Protein AF-A0A834Z2R7-F1 (afdb_monomer)

Organism: Tetracentron sinense (NCBI:txid13715)

Structure (mmCIF, N/CA/C/O backbone):
data_AF-A0A834Z2R7-F1
#
_entry.id   AF-A0A834Z2R7-F1
#
loop_
_atom_site.group_PDB
_atom_site.id
_atom_site.type_symbol
_atom_site.label_atom_id
_atom_site.label_alt_id
_atom_site.label_comp_id
_atom_site.label_asym_id
_atom_site.label_entity_id
_atom_site.label_seq_id
_atom_site.pdbx_PDB_ins_code
_atom_site.Cartn_x
_atom_site.Cartn_y
_atom_site.Cartn_z
_atom_site.occupancy
_atom_site.B_iso_or_equiv
_atom_site.auth_seq_id
_atom_site.auth_comp_id
_atom_site.auth_asym_id
_atom_site.auth_atom_id
_atom_site.pdbx_PDB_model_num
ATOM 1 N N . MET A 1 1 ? -8.723 -41.384 -6.785 1.00 37.53 1 MET A N 1
ATOM 2 C CA . MET A 1 1 ? -7.278 -41.153 -7.005 1.00 37.53 1 MET A CA 1
ATOM 3 C C . MET A 1 1 ? -7.015 -39.651 -7.069 1.00 37.53 1 MET A C 1
ATOM 5 O O . MET A 1 1 ? -7.685 -38.979 -7.831 1.00 37.53 1 MET A O 1
ATOM 9 N N . ARG A 1 2 ? -6.082 -39.189 -6.219 1.00 37.06 2 ARG A N 1
ATOM 10 C CA . ARG A 1 2 ? -5.265 -37.951 -6.217 1.00 37.06 2 ARG A CA 1
ATOM 11 C C . ARG A 1 2 ? -5.929 -36.576 -6.457 1.00 37.06 2 ARG A C 1
ATOM 13 O O . ARG A 1 2 ? -6.199 -36.187 -7.583 1.00 37.06 2 ARG A O 1
ATOM 20 N N . LYS A 1 3 ? -6.026 -35.796 -5.367 1.00 44.88 3 LYS A N 1
ATOM 21 C CA . LYS A 1 3 ? -6.045 -34.319 -5.381 1.00 44.88 3 LYS A CA 1
ATOM 22 C C . LYS A 1 3 ? -4.739 -33.793 -6.015 1.00 44.88 3 LYS A C 1
ATOM 24 O O . LYS A 1 3 ? -3.694 -34.385 -5.729 1.00 44.88 3 LYS A O 1
ATOM 29 N N . PRO A 1 4 ? -4.744 -32.709 -6.813 1.00 40.56 4 PRO A N 1
ATOM 30 C CA . PRO A 1 4 ? -3.504 -32.098 -7.276 1.00 40.56 4 PRO A CA 1
ATOM 31 C C . PRO A 1 4 ? -2.809 -31.395 -6.104 1.00 40.56 4 PRO A C 1
ATOM 33 O O . PRO A 1 4 ? -3.424 -30.622 -5.372 1.00 40.56 4 PRO A O 1
ATOM 36 N N . LEU A 1 5 ? -1.523 -31.686 -5.929 1.00 43.94 5 LEU A N 1
ATOM 37 C CA . LEU A 1 5 ? -0.616 -31.000 -5.015 1.00 43.94 5 LEU A CA 1
ATOM 38 C C . LEU A 1 5 ? -0.264 -29.626 -5.610 1.00 43.94 5 LEU A C 1
ATOM 40 O O . LEU A 1 5 ? 0.624 -29.527 -6.450 1.00 43.94 5 LEU A O 1
ATOM 44 N N . LEU A 1 6 ? -0.962 -28.572 -5.191 1.00 49.00 6 LEU A N 1
ATOM 45 C CA . LEU A 1 6 ? -0.582 -27.178 -5.440 1.00 49.00 6 LEU A CA 1
ATOM 46 C C . LEU A 1 6 ? -0.167 -26.556 -4.103 1.00 49.00 6 LEU A C 1
ATOM 48 O O . LEU A 1 6 ? -0.989 -25.941 -3.433 1.00 49.00 6 LEU A O 1
ATOM 52 N N . SER A 1 7 ? 1.075 -26.764 -3.654 1.00 48.34 7 SER A N 1
ATOM 53 C CA . SER A 1 7 ? 1.523 -26.143 -2.392 1.00 48.34 7 SER A CA 1
ATOM 54 C C . SER A 1 7 ? 3.007 -25.771 -2.295 1.00 48.34 7 SER A C 1
ATOM 56 O O . SER A 1 7 ? 3.452 -25.438 -1.203 1.00 48.34 7 SER A O 1
ATOM 58 N N . SER A 1 8 ? 3.789 -25.786 -3.381 1.00 46.22 8 SER A N 1
ATOM 59 C CA . SER A 1 8 ? 5.223 -25.425 -3.312 1.00 46.22 8 SER A CA 1
ATOM 60 C C . SER A 1 8 ? 5.646 -24.240 -4.184 1.00 46.22 8 SER A C 1
ATOM 62 O O . SER A 1 8 ? 6.600 -23.556 -3.829 1.00 46.22 8 SER A O 1
ATOM 64 N N . ASN A 1 9 ? 4.944 -23.940 -5.283 1.00 48.69 9 ASN A N 1
ATOM 65 C CA . ASN A 1 9 ? 5.379 -22.884 -6.212 1.00 48.69 9 ASN A CA 1
ATOM 66 C C . ASN A 1 9 ? 4.882 -21.475 -5.839 1.00 48.69 9 ASN A C 1
ATOM 68 O O . ASN A 1 9 ? 5.592 -20.505 -6.088 1.00 48.69 9 ASN A O 1
ATOM 72 N N . ASN A 1 10 ? 3.717 -21.343 -5.193 1.00 52.06 10 ASN A N 1
ATOM 73 C CA . ASN A 1 10 ? 3.142 -20.023 -4.881 1.00 52.06 10 ASN A CA 1
ATOM 74 C C . ASN A 1 10 ? 3.915 -19.284 -3.774 1.00 52.06 10 ASN A C 1
ATOM 76 O O . ASN A 1 10 ? 4.120 -18.079 -3.864 1.00 52.06 10 ASN A O 1
ATOM 80 N N . V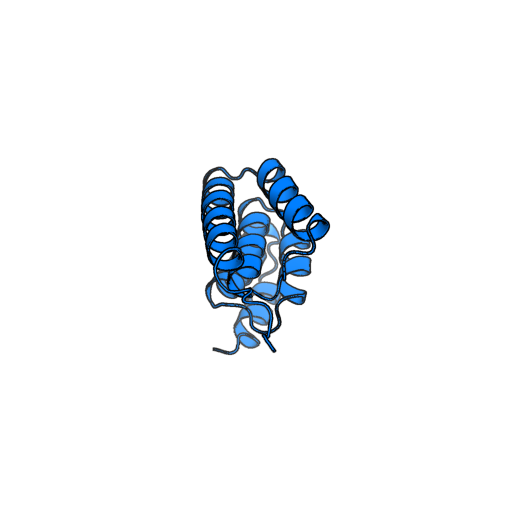AL A 1 11 ? 4.422 -20.004 -2.766 1.00 54.41 11 VAL A N 1
ATOM 81 C CA . VAL A 1 11 ? 5.171 -19.400 -1.644 1.00 54.41 11 VAL A CA 1
ATOM 82 C C . VAL A 1 11 ? 6.492 -18.776 -2.114 1.00 54.41 11 VAL A C 1
ATOM 84 O O . VAL A 1 11 ? 6.900 -17.724 -1.622 1.00 54.41 11 VAL A O 1
ATOM 87 N N . SER A 1 12 ? 7.157 -19.400 -3.091 1.00 64.44 12 SER A N 1
ATOM 88 C CA . SER A 1 12 ? 8.420 -18.898 -3.645 1.00 64.44 12 SER A CA 1
ATOM 89 C C . SER A 1 12 ? 8.232 -17.579 -4.398 1.00 64.44 12 SER A C 1
ATOM 91 O O . SER A 1 12 ? 9.070 -16.679 -4.285 1.00 64.44 12 SER A O 1
ATOM 93 N N . LEU A 1 13 ? 7.121 -17.442 -5.125 1.00 64.75 13 LEU A N 1
ATOM 94 C CA . LEU A 1 13 ? 6.869 -16.267 -5.947 1.00 64.75 13 LEU A CA 1
ATOM 95 C C . LEU A 1 13 ? 6.365 -15.068 -5.135 1.00 64.75 13 LEU A C 1
ATOM 97 O O . LEU A 1 13 ? 6.817 -13.951 -5.380 1.00 64.75 13 LEU A O 1
ATOM 101 N N . ASP A 1 14 ? 5.541 -15.302 -4.110 1.00 69.44 14 ASP A N 1
ATOM 102 C CA . ASP A 1 14 ? 5.140 -14.280 -3.132 1.00 69.44 14 ASP A CA 1
ATOM 103 C C . ASP A 1 14 ? 6.351 -13.673 -2.414 1.00 69.44 14 ASP A C 1
ATOM 105 O O . ASP A 1 14 ? 6.439 -12.455 -2.215 1.00 69.44 14 ASP A O 1
ATOM 109 N N . HIS A 1 15 ? 7.318 -14.519 -2.045 1.00 76.12 15 HIS A N 1
ATOM 110 C CA . HIS A 1 15 ? 8.550 -14.080 -1.400 1.00 76.12 15 HIS A CA 1
ATOM 111 C C . HIS A 1 15 ? 9.408 -13.228 -2.344 1.00 76.12 15 HIS A C 1
ATOM 113 O O . HIS A 1 15 ? 9.853 -12.141 -1.970 1.00 76.12 15 HIS A O 1
ATOM 119 N N . MET A 1 16 ? 9.588 -13.672 -3.591 1.00 79.81 16 MET A N 1
ATOM 120 C CA . MET A 1 16 ? 10.333 -12.919 -4.603 1.00 79.81 16 MET A CA 1
ATOM 121 C C . MET A 1 16 ? 9.656 -11.581 -4.931 1.00 79.81 16 MET A C 1
ATOM 123 O O . MET A 1 16 ? 10.320 -10.543 -4.938 1.00 79.81 16 MET A O 1
ATOM 127 N N . GLY A 1 17 ? 8.334 -11.583 -5.121 1.00 81.81 17 GLY A N 1
ATOM 128 C CA . GLY A 1 17 ? 7.536 -10.374 -5.316 1.00 81.81 17 GLY A CA 1
ATOM 129 C C . GLY A 1 17 ? 7.699 -9.402 -4.150 1.00 81.81 17 GLY A C 1
ATOM 130 O O . GLY A 1 17 ? 7.986 -8.226 -4.361 1.00 81.81 17 GLY A O 1
ATOM 131 N N . SER A 1 18 ? 7.642 -9.895 -2.912 1.00 85.38 18 SER A N 1
ATOM 132 C CA . SER A 1 18 ? 7.844 -9.078 -1.709 1.00 85.38 18 SER A CA 1
ATOM 133 C C . SER A 1 18 ? 9.224 -8.409 -1.655 1.00 85.38 18 SER A C 1
ATOM 135 O O . SER A 1 18 ? 9.315 -7.229 -1.308 1.00 85.38 18 SER A O 1
ATOM 137 N N . LEU A 1 19 ? 10.296 -9.123 -2.019 1.00 89.62 19 LEU A N 1
ATOM 138 C CA . LEU A 1 19 ? 11.663 -8.579 -2.054 1.00 89.62 19 LEU A CA 1
ATOM 139 C C . LEU A 1 19 ? 11.838 -7.517 -3.148 1.00 89.62 19 LEU A C 1
ATOM 141 O O . LEU A 1 19 ? 12.446 -6.464 -2.914 1.00 89.62 19 LEU A O 1
ATOM 145 N N . LEU A 1 20 ? 11.280 -7.769 -4.335 1.00 91.19 20 LEU A N 1
ATOM 146 C CA . LEU A 1 20 ? 11.308 -6.817 -5.444 1.00 91.19 20 LEU A CA 1
ATOM 147 C C . LEU A 1 20 ? 10.524 -5.549 -5.098 1.00 91.19 20 LEU A C 1
ATOM 149 O O . LEU A 1 20 ? 11.026 -4.443 -5.301 1.00 91.19 20 LEU A O 1
ATOM 153 N N . LEU A 1 21 ? 9.341 -5.691 -4.494 1.00 93.56 21 LEU A N 1
ATOM 154 C CA . LEU A 1 21 ? 8.545 -4.558 -4.021 1.00 93.56 21 LEU A CA 1
ATOM 155 C C . LEU A 1 21 ? 9.283 -3.763 -2.949 1.00 93.56 21 LEU A C 1
ATOM 157 O O . LEU A 1 21 ? 9.312 -2.536 -3.020 1.00 93.56 21 LEU A O 1
ATOM 161 N N . GLN A 1 22 ? 9.952 -4.427 -2.004 1.00 93.38 22 GLN A N 1
ATOM 162 C CA . GLN A 1 22 ? 10.739 -3.732 -0.986 1.00 93.38 22 GLN A CA 1
ATOM 163 C C . GLN A 1 22 ? 11.907 -2.941 -1.594 1.00 93.38 22 GLN A C 1
ATOM 165 O O . GLN A 1 22 ? 12.189 -1.823 -1.156 1.00 93.38 22 GLN A O 1
ATOM 170 N N . SER A 1 23 ? 12.561 -3.483 -2.621 1.00 95.00 23 SER A N 1
ATOM 171 C CA . SER A 1 23 ? 13.595 -2.766 -3.376 1.00 95.00 23 SER A CA 1
ATOM 172 C C . SER A 1 23 ? 13.015 -1.552 -4.107 1.00 95.00 23 SER A C 1
ATOM 174 O O . SER A 1 23 ? 13.563 -0.455 -4.001 1.00 95.00 23 SER A O 1
ATOM 176 N N . CYS A 1 24 ? 11.859 -1.710 -4.761 1.00 96.12 24 CYS A N 1
ATOM 177 C CA . CYS A 1 24 ? 11.164 -0.614 -5.439 1.00 96.12 24 CYS A CA 1
ATOM 178 C C . CYS A 1 24 ? 10.745 0.496 -4.463 1.00 96.12 24 CYS A C 1
ATOM 180 O O . CYS A 1 24 ? 10.922 1.673 -4.762 1.00 96.12 24 CYS A O 1
ATOM 182 N N . MET A 1 25 ? 10.259 0.138 -3.271 1.00 95.06 25 MET A N 1
ATOM 183 C CA . MET A 1 25 ? 9.911 1.089 -2.210 1.00 95.06 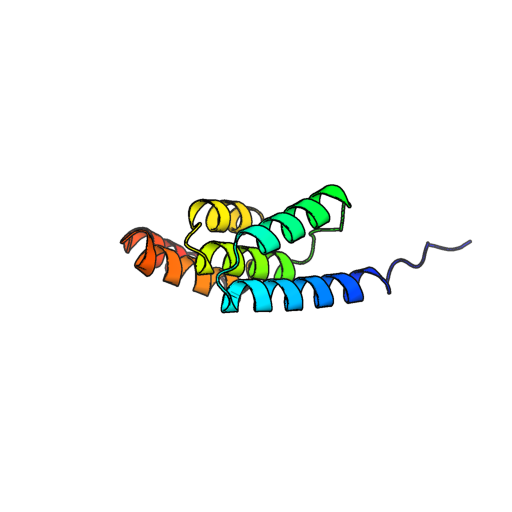25 MET A CA 1
ATOM 184 C C . MET A 1 25 ? 11.112 1.921 -1.758 1.00 95.06 25 MET A C 1
ATOM 186 O O . MET A 1 25 ? 11.008 3.144 -1.656 1.00 95.06 25 MET A O 1
ATOM 190 N N . LYS A 1 26 ? 12.252 1.265 -1.496 1.00 94.94 26 LYS A N 1
ATOM 191 C CA . LYS A 1 26 ? 13.495 1.934 -1.077 1.00 94.94 26 LYS A CA 1
ATOM 192 C C . LYS A 1 26 ? 14.021 2.870 -2.163 1.00 94.94 26 LYS A C 1
ATOM 194 O O . LYS A 1 26 ? 14.427 3.983 -1.857 1.00 94.94 26 LYS A O 1
ATOM 199 N N . ALA A 1 27 ? 13.967 2.431 -3.419 1.00 96.12 27 ALA A N 1
ATOM 200 C CA . ALA A 1 27 ? 14.423 3.202 -4.571 1.00 96.12 27 ALA A CA 1
ATOM 201 C C . ALA A 1 27 ? 13.399 4.233 -5.082 1.00 96.12 27 ALA A C 1
ATOM 203 O O . ALA A 1 27 ? 13.693 4.938 -6.042 1.00 96.12 27 ALA A O 1
ATOM 204 N N . LYS A 1 28 ? 12.191 4.300 -4.495 1.00 94.88 28 LYS A N 1
ATOM 205 C CA . LYS A 1 28 ? 11.059 5.103 -5.002 1.00 94.88 28 LYS A CA 1
ATOM 206 C C . LYS A 1 28 ? 10.748 4.826 -6.485 1.00 94.88 28 LYS A C 1
ATOM 208 O O . LYS A 1 28 ? 10.333 5.705 -7.237 1.00 94.88 28 LYS A O 1
ATOM 213 N N . ALA A 1 29 ? 10.948 3.580 -6.913 1.00 96.50 29 ALA A N 1
ATOM 214 C CA . ALA A 1 29 ? 10.840 3.154 -8.301 1.00 96.50 29 ALA A CA 1
ATOM 215 C C . ALA A 1 29 ? 9.415 2.669 -8.619 1.00 96.50 29 ALA A C 1
ATOM 217 O O . ALA A 1 29 ? 9.118 1.473 -8.593 1.00 96.50 29 ALA A O 1
ATOM 218 N N . LEU A 1 30 ? 8.525 3.612 -8.940 1.00 96.56 30 LEU A N 1
ATOM 219 C CA . LEU A 1 30 ? 7.112 3.317 -9.203 1.00 96.56 30 LEU A CA 1
ATOM 220 C C . LEU A 1 30 ? 6.896 2.444 -10.447 1.00 96.56 30 LEU A C 1
ATOM 222 O O . LEU A 1 30 ? 6.071 1.534 -10.419 1.00 96.56 30 LEU A O 1
ATOM 226 N N . GLN A 1 31 ? 7.622 2.710 -11.538 1.00 97.38 31 GLN A N 1
ATOM 227 C CA . GLN A 1 31 ? 7.392 2.020 -12.815 1.00 97.38 31 GLN A CA 1
ATOM 228 C C . GLN A 1 31 ? 7.711 0.517 -12.750 1.00 97.38 31 GLN A C 1
ATOM 230 O O . GLN A 1 31 ? 6.832 -0.275 -13.092 1.00 97.38 31 GLN A O 1
ATOM 235 N N . PRO A 1 32 ? 8.878 0.078 -12.230 1.00 96.19 32 PRO A N 1
ATOM 236 C CA . PRO A 1 32 ? 9.128 -1.347 -12.008 1.00 96.19 32 PRO A CA 1
ATOM 237 C C . PRO A 1 32 ? 8.077 -2.002 -11.105 1.00 96.19 32 PRO A C 1
ATOM 239 O O . PRO A 1 32 ? 7.603 -3.098 -11.392 1.00 96.19 32 PRO A O 1
ATOM 242 N N . GLY A 1 33 ? 7.644 -1.301 -10.055 1.00 95.06 33 GLY A N 1
ATOM 243 C CA . GLY A 1 33 ? 6.589 -1.778 -9.168 1.00 95.06 33 GLY A CA 1
ATOM 244 C C . GLY A 1 33 ? 5.236 -1.983 -9.865 1.00 95.06 33 GLY A C 1
ATOM 245 O O . GLY A 1 33 ? 4.576 -2.999 -9.640 1.00 95.06 33 GLY A O 1
ATOM 246 N N . LYS A 1 34 ? 4.843 -1.070 -10.767 1.00 95.50 34 LYS A N 1
ATOM 247 C CA . LYS A 1 34 ? 3.636 -1.206 -11.606 1.00 95.50 34 LYS A CA 1
ATOM 248 C C . LYS A 1 34 ? 3.733 -2.402 -12.555 1.00 95.50 34 LYS A C 1
ATOM 250 O O . LYS A 1 34 ? 2.743 -3.111 -12.719 1.00 95.50 34 LYS A O 1
ATOM 255 N N . LEU A 1 35 ? 4.910 -2.664 -13.1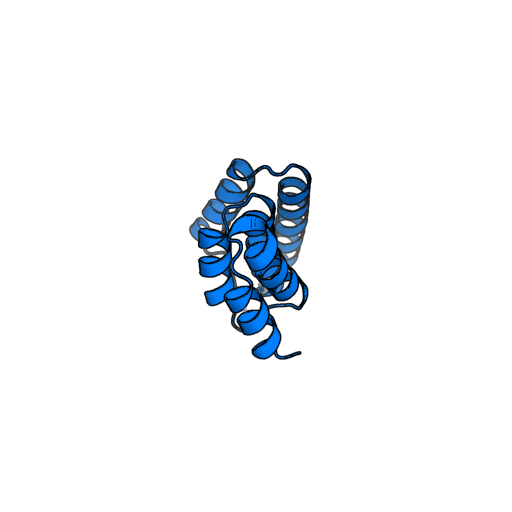29 1.00 94.44 35 LEU A N 1
ATOM 256 C CA . LEU A 1 35 ? 5.136 -3.840 -13.978 1.00 94.44 35 LEU A CA 1
ATOM 257 C C . LEU A 1 35 ? 4.968 -5.147 -13.194 1.00 94.44 35 LEU A C 1
ATOM 259 O O . LEU A 1 35 ? 4.292 -6.056 -13.670 1.00 94.44 35 LEU A O 1
ATOM 263 N N . ILE A 1 36 ? 5.514 -5.217 -11.975 1.00 91.38 36 ILE A N 1
ATOM 264 C CA . ILE A 1 36 ? 5.342 -6.372 -11.080 1.00 91.38 36 ILE A CA 1
ATOM 265 C C . ILE A 1 36 ? 3.855 -6.583 -10.764 1.00 91.38 36 ILE A C 1
ATOM 267 O O . ILE A 1 36 ? 3.351 -7.696 -10.907 1.00 91.38 36 ILE A O 1
ATOM 271 N N . HIS A 1 37 ? 3.134 -5.516 -10.402 1.00 91.38 37 HIS A N 1
ATOM 272 C CA . HIS A 1 37 ? 1.700 -5.592 -10.110 1.00 91.38 37 HIS A CA 1
ATOM 273 C C . HIS A 1 37 ? 0.892 -6.078 -11.322 1.00 91.38 37 HIS A C 1
ATOM 275 O O . HIS A 1 37 ? 0.081 -6.993 -11.198 1.00 91.38 37 HIS A O 1
ATOM 281 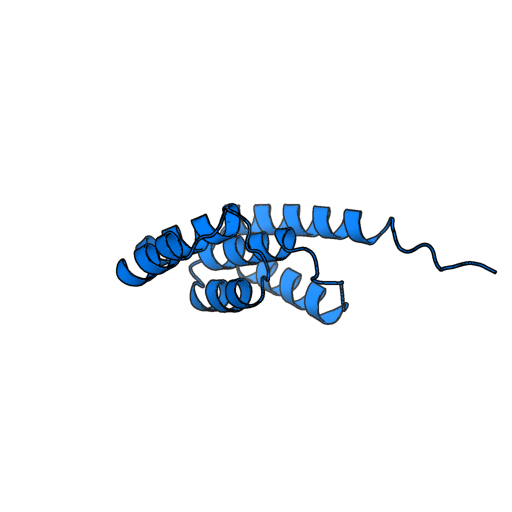N N . GLY A 1 38 ? 1.145 -5.511 -12.506 1.00 91.12 38 GLY A N 1
ATOM 282 C CA . GLY A 1 38 ? 0.469 -5.904 -13.742 1.00 91.12 38 GLY A CA 1
ATOM 283 C C . GLY A 1 38 ? 0.741 -7.357 -14.130 1.00 91.12 38 GLY A C 1
ATOM 284 O O . GLY A 1 38 ? -0.185 -8.071 -14.507 1.00 91.12 38 GLY A O 1
ATOM 285 N N . HIS A 1 39 ? 1.984 -7.823 -13.980 1.00 87.94 39 HIS A N 1
ATOM 286 C CA . HIS A 1 39 ? 2.345 -9.216 -14.242 1.00 87.94 39 HIS A CA 1
ATOM 287 C C . HIS A 1 39 ? 1.615 -10.188 -13.304 1.00 87.94 39 HIS A C 1
ATOM 289 O O . HIS A 1 39 ? 1.100 -11.213 -13.751 1.00 87.94 39 HIS A O 1
ATOM 295 N N . LEU A 1 40 ? 1.516 -9.852 -12.016 1.00 83.56 40 LEU A N 1
ATOM 296 C CA . LEU A 1 40 ? 0.796 -10.660 -11.027 1.00 83.56 40 LEU A CA 1
ATOM 297 C C . LEU A 1 40 ? -0.704 -10.746 -11.328 1.00 83.56 40 LEU A C 1
ATOM 299 O O . LEU A 1 40 ? -1.277 -11.832 -11.279 1.00 83.56 40 LEU A O 1
ATOM 303 N N . LEU A 1 41 ? -1.320 -9.629 -11.727 1.00 84.25 41 LEU A N 1
ATOM 304 C CA . LEU A 1 41 ? -2.722 -9.611 -12.155 1.00 84.25 41 LEU A CA 1
ATOM 305 C C . LEU A 1 41 ? -2.943 -10.444 -13.429 1.00 84.25 41 LEU A C 1
ATOM 307 O O . LEU A 1 41 ? -3.910 -11.195 -13.512 1.00 84.25 41 LEU A O 1
ATOM 311 N N . ALA A 1 42 ? -2.045 -10.337 -14.412 1.00 86.56 42 ALA A N 1
ATOM 312 C CA . ALA A 1 42 ? -2.166 -11.034 -15.694 1.00 86.56 42 ALA A CA 1
ATOM 313 C C . ALA A 1 42 ? -1.953 -12.553 -15.591 1.00 86.56 42 ALA A C 1
ATOM 315 O O . ALA A 1 42 ? -2.523 -13.311 -16.370 1.00 86.56 42 ALA A O 1
ATOM 316 N N . THR A 1 43 ? -1.135 -13.005 -14.640 1.00 80.12 43 THR A N 1
ATOM 317 C CA . THR A 1 43 ? -0.835 -14.433 -14.443 1.00 80.12 43 THR A CA 1
ATOM 318 C C . THR A 1 43 ? -1.890 -15.163 -13.612 1.00 80.12 43 THR A C 1
ATOM 320 O O . THR A 1 43 ? -1.770 -16.371 -13.416 1.00 80.12 43 THR A O 1
ATOM 323 N N . GLY A 1 44 ? -2.930 -14.461 -13.141 1.00 68.75 44 GLY A N 1
ATOM 324 C CA . GLY A 1 44 ? -3.983 -15.049 -12.311 1.00 68.75 44 GLY A CA 1
ATOM 325 C C . GLY A 1 44 ? -3.442 -15.608 -10.999 1.00 68.75 44 GLY A C 1
ATOM 326 O O . GLY A 1 44 ? -4.036 -16.526 -10.433 1.00 68.75 44 GLY A O 1
ATOM 327 N N . MET A 1 45 ? -2.289 -15.099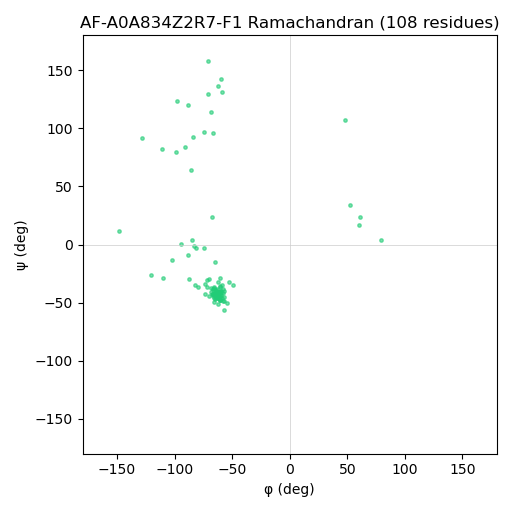 -10.548 1.00 66.12 45 MET A N 1
ATOM 328 C CA . MET A 1 45 ? -1.711 -15.514 -9.285 1.00 66.12 45 MET A CA 1
ATOM 329 C C . MET A 1 45 ? -2.711 -15.213 -8.201 1.00 66.12 45 MET A C 1
ATOM 331 O O . MET A 1 45 ? -3.287 -14.124 -8.175 1.00 66.12 45 MET A O 1
ATOM 335 N N . ASP A 1 46 ? -2.939 -16.210 -7.358 1.00 60.44 46 ASP A N 1
ATOM 336 C CA . ASP A 1 46 ? -3.960 -16.124 -6.346 1.00 60.44 46 ASP A CA 1
ATOM 337 C C . ASP A 1 46 ? -3.553 -15.049 -5.343 1.00 60.44 46 ASP A C 1
ATOM 339 O O . ASP A 1 46 ? -2.766 -15.249 -4.419 1.00 60.44 46 ASP A O 1
ATOM 343 N N . MET A 1 47 ? -4.102 -13.871 -5.589 1.00 60.78 47 MET A N 1
ATOM 344 C CA . MET A 1 47 ? -3.956 -12.616 -4.875 1.00 60.78 47 MET A CA 1
ATOM 345 C C . MET A 1 47 ? -4.599 -12.684 -3.470 1.00 60.78 47 MET A C 1
ATOM 347 O O . MET A 1 47 ? -4.937 -11.672 -2.866 1.00 60.78 47 MET A O 1
ATOM 351 N N . ASN A 1 48 ? -4.729 -13.893 -2.922 1.00 63.44 48 ASN A N 1
ATOM 352 C CA . ASN A 1 48 ? -5.207 -14.209 -1.581 1.00 63.44 48 ASN A CA 1
ATOM 353 C C . ASN A 1 48 ? -4.176 -13.883 -0.488 1.00 63.44 48 ASN A C 1
ATOM 355 O O . ASN A 1 48 ? -4.454 -14.030 0.701 1.00 63.44 48 ASN A O 1
ATOM 359 N N . SER A 1 49 ? -2.981 -13.432 -0.870 1.00 79.31 49 SER A N 1
ATOM 360 C CA . SER A 1 49 ? -1.936 -13.010 0.056 1.00 79.31 49 SER A CA 1
ATOM 361 C C . SER A 1 49 ? -2.148 -11.557 0.489 1.00 79.31 49 SER A C 1
ATOM 363 O O . SER A 1 49 ? -1.662 -10.611 -0.136 1.00 79.31 49 SER A O 1
ATOM 365 N N . GLU A 1 50 ? -2.856 -11.369 1.605 1.00 85.31 50 GLU A N 1
ATOM 366 C CA . GLU A 1 50 ? -3.054 -10.064 2.264 1.00 85.31 50 GLU A CA 1
ATOM 367 C C . GLU A 1 50 ? -1.711 -9.347 2.527 1.00 85.31 50 GLU A C 1
ATOM 369 O O . GLU A 1 50 ? -1.604 -8.119 2.427 1.00 85.31 50 GLU A O 1
ATOM 374 N N . SER A 1 51 ? -0.653 -10.125 2.784 1.00 86.56 51 SER A N 1
ATOM 375 C CA . SER A 1 51 ? 0.724 -9.646 2.943 1.00 86.56 51 SER A CA 1
ATOM 376 C C . SER A 1 51 ? 1.281 -9.021 1.658 1.00 86.56 51 SER A C 1
ATOM 378 O O . SER A 1 51 ? 1.832 -7.917 1.698 1.00 86.56 51 SER A O 1
ATOM 380 N N . LEU A 1 52 ? 1.099 -9.670 0.503 1.00 87.88 52 LEU A N 1
ATOM 381 C CA . LEU A 1 52 ? 1.591 -9.156 -0.775 1.00 87.88 52 LEU A CA 1
ATOM 38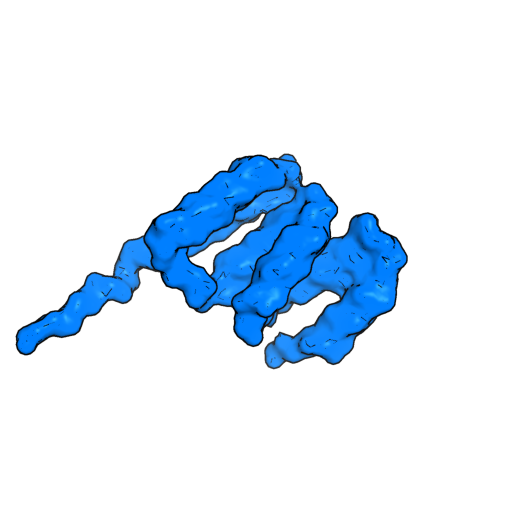2 C C . LEU A 1 52 ? 0.859 -7.868 -1.182 1.00 87.88 52 LEU A C 1
ATOM 384 O O . LEU A 1 52 ? 1.505 -6.891 -1.564 1.00 87.88 52 LEU A O 1
ATOM 388 N N . TYR A 1 53 ? -0.466 -7.804 -1.012 1.00 90.50 53 TYR A N 1
ATOM 389 C CA . TYR A 1 53 ? -1.213 -6.555 -1.229 1.00 90.50 53 TYR A CA 1
ATOM 390 C C . TYR A 1 53 ? -0.754 -5.440 -0.301 1.00 90.50 53 TYR A C 1
ATOM 392 O O . TYR A 1 53 ? -0.591 -4.301 -0.735 1.00 90.50 53 TYR A O 1
ATOM 400 N N . SER A 1 54 ? -0.480 -5.766 0.962 1.00 92.94 54 SER A N 1
ATOM 401 C CA . SER A 1 54 ? 0.057 -4.795 1.912 1.00 92.94 54 SER A CA 1
ATOM 402 C C . SER A 1 54 ? 1.397 -4.213 1.436 1.00 92.94 54 SER A C 1
ATOM 404 O O . SER A 1 54 ? 1.657 -3.023 1.624 1.00 92.94 54 SER A O 1
ATOM 406 N N . LYS A 1 55 ? 2.237 -5.007 0.753 1.00 93.56 55 LYS A N 1
ATOM 407 C CA . LYS A 1 55 ? 3.466 -4.514 0.103 1.00 93.56 55 LYS A CA 1
ATOM 408 C C . LYS A 1 55 ? 3.176 -3.614 -1.094 1.00 93.56 55 LYS A C 1
ATOM 410 O O . LYS A 1 55 ? 3.877 -2.618 -1.259 1.00 93.56 55 LYS A O 1
ATOM 415 N N . PHE A 1 56 ? 2.151 -3.906 -1.892 1.00 94.75 56 PHE A N 1
ATOM 416 C CA . PHE A 1 56 ? 1.726 -3.017 -2.976 1.00 94.75 56 PHE A CA 1
ATOM 417 C C . PHE A 1 56 ? 1.203 -1.674 -2.464 1.00 94.75 56 PHE A C 1
ATOM 419 O O . PHE A 1 56 ? 1.588 -0.642 -3.009 1.00 94.75 56 PHE A O 1
ATOM 426 N N . VAL A 1 57 ? 0.411 -1.661 -1.386 1.00 96.00 57 VAL A N 1
ATOM 427 C CA . VAL A 1 57 ? 0.012 -0.414 -0.707 1.00 96.00 57 VAL A CA 1
ATOM 428 C C . VAL A 1 57 ? 1.256 0.391 -0.339 1.00 96.00 57 VAL A C 1
ATOM 430 O O . VAL A 1 57 ? 1.369 1.557 -0.715 1.00 96.00 57 VAL A O 1
ATOM 433 N N . GLY A 1 58 ? 2.233 -0.256 0.305 1.00 96.06 58 GLY A N 1
ATOM 434 C CA . GLY A 1 58 ? 3.501 0.376 0.660 1.00 96.06 58 GLY A CA 1
ATOM 435 C C . GLY A 1 58 ? 4.296 0.895 -0.539 1.00 96.06 58 GLY A C 1
ATOM 436 O O . GLY A 1 58 ? 4.839 1.991 -0.467 1.00 96.06 58 GLY A O 1
ATOM 437 N N . LEU A 1 59 ? 4.344 0.162 -1.654 1.00 96.69 59 LEU A N 1
ATOM 438 C CA . LEU A 1 59 ? 4.966 0.611 -2.904 1.00 96.69 59 LEU A CA 1
ATOM 439 C C . LEU A 1 59 ? 4.351 1.918 -3.405 1.00 96.69 59 LEU A C 1
ATOM 441 O O . LEU A 1 59 ? 5.080 2.888 -3.633 1.00 96.69 59 LEU A O 1
ATOM 445 N N . TYR A 1 60 ? 3.033 1.931 -3.599 1.00 96.81 60 TYR A N 1
ATOM 446 C CA . TYR A 1 60 ? 2.334 3.085 -4.155 1.00 96.81 60 TYR A CA 1
ATOM 447 C C . TYR A 1 60 ? 2.427 4.290 -3.219 1.00 96.81 60 TYR A C 1
ATOM 449 O O . TYR A 1 60 ? 2.821 5.371 -3.658 1.00 96.81 60 TYR A O 1
ATOM 457 N N . ALA A 1 61 ? 2.178 4.080 -1.923 1.00 95.50 61 ALA A N 1
ATOM 458 C CA . ALA A 1 61 ? 2.279 5.112 -0.898 1.00 95.50 61 ALA A CA 1
ATOM 459 C C . ALA A 1 61 ? 3.705 5.674 -0.797 1.00 95.50 61 ALA A C 1
ATOM 461 O O . ALA A 1 61 ? 3.894 6.889 -0.795 1.00 95.50 61 ALA A O 1
ATOM 462 N N . ALA A 1 62 ? 4.730 4.813 -0.793 1.00 95.00 62 ALA A N 1
ATOM 463 C CA . ALA A 1 62 ? 6.120 5.250 -0.756 1.00 95.00 62 ALA A CA 1
ATOM 464 C C . ALA A 1 62 ? 6.480 6.119 -1.966 1.00 95.00 62 ALA A C 1
ATOM 466 O O . ALA A 1 62 ? 7.253 7.060 -1.807 1.00 95.00 62 ALA A O 1
ATOM 467 N N . CYS A 1 63 ? 5.942 5.826 -3.149 1.00 94.81 63 CYS A N 1
ATOM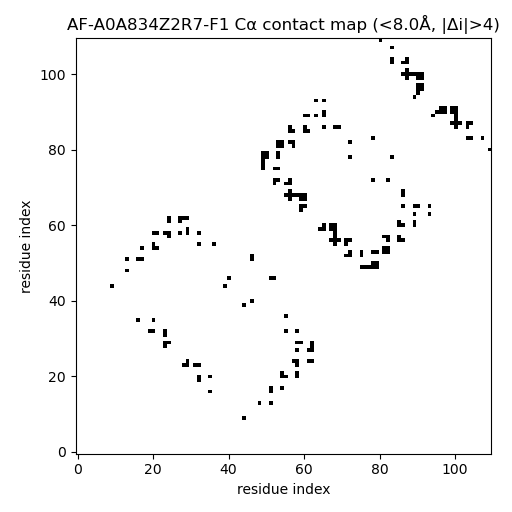 468 C CA . CYS A 1 63 ? 6.206 6.589 -4.369 1.00 94.81 63 CYS A CA 1
ATOM 469 C C . CYS A 1 63 ? 5.299 7.823 -4.543 1.00 94.81 63 CYS A C 1
ATOM 471 O O . CYS A 1 63 ? 5.380 8.474 -5.581 1.00 94.81 63 CYS A O 1
ATOM 473 N N . GLY A 1 64 ? 4.436 8.137 -3.570 1.00 92.62 64 GLY A N 1
ATOM 474 C CA . GLY A 1 64 ? 3.518 9.280 -3.622 1.00 92.62 64 GLY A CA 1
ATOM 475 C C . GLY A 1 64 ? 2.252 9.062 -4.464 1.00 92.62 64 GLY A C 1
ATOM 476 O O . GLY A 1 64 ? 1.438 9.972 -4.583 1.00 92.62 64 GLY A O 1
ATOM 477 N N . ASP A 1 65 ? 2.032 7.865 -5.017 1.00 94.44 65 ASP A N 1
ATOM 478 C CA . ASP A 1 65 ? 0.816 7.511 -5.767 1.00 94.44 65 ASP A CA 1
ATOM 479 C C . ASP A 1 65 ? -0.278 7.031 -4.791 1.00 94.44 65 ASP A C 1
ATOM 481 O O . ASP A 1 65 ? -0.676 5.864 -4.767 1.00 94.44 65 ASP A O 1
ATOM 485 N N . VAL A 1 66 ? -0.728 7.939 -3.918 1.00 93.19 66 VAL A N 1
ATOM 486 C CA . VAL A 1 66 ? -1.654 7.627 -2.808 1.00 93.19 66 VAL A CA 1
ATOM 487 C C . VAL A 1 66 ? -3.005 7.114 -3.310 1.00 93.19 66 VAL A C 1
ATOM 489 O O . VAL A 1 66 ? -3.609 6.244 -2.687 1.00 93.19 66 VAL A O 1
ATOM 492 N N . ASN A 1 67 ? -3.458 7.588 -4.471 1.00 93.19 67 ASN A N 1
ATOM 493 C CA . ASN A 1 67 ? -4.704 7.120 -5.078 1.00 93.19 67 ASN A CA 1
ATOM 494 C C . ASN A 1 67 ? -4.626 5.628 -5.423 1.00 93.19 67 ASN A C 1
ATOM 496 O O . ASN A 1 67 ? -5.524 4.865 -5.070 1.00 93.19 67 ASN A O 1
ATOM 500 N N . SER A 1 68 ? -3.527 5.189 -6.045 1.00 95.38 68 SER A N 1
ATOM 501 C CA . SER A 1 68 ? -3.311 3.766 -6.314 1.00 95.38 68 SER A CA 1
ATOM 502 C C . SER A 1 68 ? -3.142 2.967 -5.021 1.00 95.38 68 SER A C 1
ATOM 504 O O . SER A 1 68 ? -3.662 1.857 -4.924 1.00 95.38 68 SER A O 1
ATOM 506 N N . ALA A 1 69 ? -2.479 3.531 -4.004 1.00 95.38 69 ALA A N 1
ATOM 507 C CA . ALA A 1 69 ? -2.346 2.886 -2.696 1.00 95.38 69 ALA A CA 1
ATOM 508 C C . ALA A 1 69 ? -3.718 2.607 -2.061 1.00 95.38 69 ALA A C 1
ATOM 510 O O . ALA A 1 69 ? -3.970 1.482 -1.634 1.00 95.38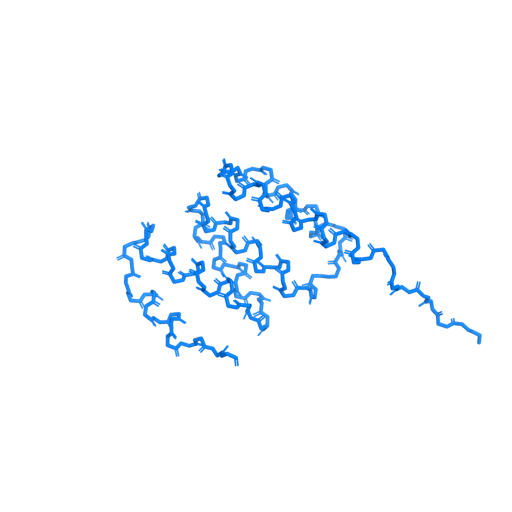 69 ALA A O 1
ATOM 511 N N . LYS A 1 70 ? -4.628 3.590 -2.087 1.00 94.25 70 LYS A N 1
ATOM 512 C CA . LYS A 1 70 ? -6.004 3.459 -1.589 1.00 94.25 70 LYS A CA 1
ATOM 513 C C . LYS A 1 70 ? -6.787 2.379 -2.337 1.00 94.25 70 LYS A C 1
ATOM 515 O O . LYS A 1 70 ? -7.372 1.509 -1.701 1.00 94.25 70 LYS A O 1
ATOM 520 N N . LEU A 1 71 ? -6.731 2.376 -3.670 1.00 94.00 71 LEU A N 1
ATOM 521 C CA . LEU A 1 71 ? -7.424 1.374 -4.493 1.00 94.00 71 LEU A CA 1
ATOM 522 C C . LEU A 1 71 ? -6.949 -0.057 -4.214 1.00 94.00 71 LEU A C 1
ATOM 524 O O . LEU A 1 71 ? -7.736 -1.000 -4.276 1.00 94.00 71 LEU A O 1
ATOM 528 N N . VAL A 1 72 ? -5.657 -0.238 -3.938 1.00 93.94 72 VAL A N 1
ATOM 529 C CA . VAL A 1 72 ? -5.110 -1.544 -3.550 1.00 93.94 72 VAL A CA 1
ATOM 530 C C . VAL A 1 72 ? -5.526 -1.898 -2.126 1.00 93.94 72 VAL A C 1
ATOM 532 O O . VAL A 1 72 ? -5.909 -3.039 -1.885 1.00 93.94 72 VAL A O 1
ATOM 535 N N . PHE A 1 73 ? -5.483 -0.936 -1.205 1.00 93.94 73 PHE A N 1
ATOM 536 C CA . PHE A 1 73 ? -5.858 -1.116 0.195 1.00 93.94 73 PHE A CA 1
ATOM 537 C C . PHE A 1 73 ? -7.315 -1.571 0.354 1.00 93.94 73 PHE A C 1
ATOM 539 O O . PHE A 1 73 ? -7.585 -2.521 1.082 1.00 93.94 73 PHE A O 1
ATOM 546 N N . GLU A 1 74 ? -8.242 -0.971 -0.396 1.00 91.81 74 GLU A N 1
ATOM 547 C CA . GLU A 1 74 ? -9.674 -1.314 -0.388 1.00 91.81 74 GLU A CA 1
ATOM 548 C C . GLU A 1 74 ? -9.972 -2.737 -0.894 1.00 91.81 74 GLU A C 1
ATOM 550 O O . GLU A 1 74 ? -11.057 -3.265 -0.663 1.00 91.81 74 GLU A O 1
ATOM 555 N N . ARG A 1 75 ? -9.013 -3.388 -1.567 1.00 88.81 75 ARG A N 1
ATOM 556 C CA . ARG A 1 75 ? -9.134 -4.785 -2.013 1.00 88.81 75 ARG A CA 1
ATOM 557 C C . ARG A 1 75 ? -8.664 -5.794 -0.965 1.00 88.81 75 ARG A C 1
ATOM 559 O O . ARG A 1 75 ? -8.848 -6.992 -1.171 1.00 88.81 75 ARG A O 1
ATOM 566 N N . ILE A 1 76 ? -8.047 -5.348 0.131 1.00 89.69 76 ILE A N 1
ATOM 567 C CA . ILE A 1 76 ? -7.508 -6.240 1.160 1.00 89.69 76 ILE A CA 1
ATOM 568 C C . ILE A 1 76 ? -8.595 -6.541 2.186 1.00 89.69 76 ILE A C 1
ATOM 570 O O . ILE A 1 76 ? -9.081 -5.639 2.860 1.00 89.69 76 ILE A O 1
ATOM 574 N N . ARG A 1 77 ? -8.949 -7.821 2.345 1.00 88.69 77 ARG A N 1
ATOM 575 C CA . ARG A 1 77 ? -9.969 -8.224 3.322 1.00 88.69 77 ARG A CA 1
ATOM 576 C C . ARG A 1 77 ? -9.517 -7.997 4.764 1.00 88.69 77 ARG A C 1
ATOM 578 O O . ARG A 1 77 ? -10.311 -7.534 5.574 1.00 88.69 77 ARG A O 1
ATOM 585 N N . LYS A 1 78 ? -8.265 -8.339 5.079 1.00 89.75 78 LYS A N 1
ATOM 586 C CA . LYS A 1 78 ? -7.626 -8.050 6.369 1.00 89.75 78 LYS A CA 1
ATOM 587 C C . LYS A 1 78 ? -6.282 -7.362 6.130 1.00 89.75 78 LYS A C 1
ATOM 589 O O . LYS A 1 78 ? -5.272 -8.032 5.902 1.00 89.75 78 LYS A O 1
ATOM 594 N N . PRO A 1 79 ? -6.252 -6.022 6.086 1.00 90.81 79 PRO A N 1
ATOM 595 C CA . PRO A 1 79 ? -5.009 -5.293 5.899 1.00 90.81 79 PRO A CA 1
ATOM 596 C C . PRO A 1 79 ? -4.053 -5.555 7.061 1.00 90.81 79 PRO A C 1
ATOM 598 O O . PRO A 1 79 ? -4.443 -5.527 8.224 1.00 90.81 79 PRO A O 1
ATOM 601 N N . THR A 1 80 ? -2.778 -5.787 6.753 1.00 92.88 80 THR A N 1
ATOM 602 C CA . THR A 1 80 ? -1.762 -5.912 7.805 1.00 92.88 80 THR A CA 1
ATOM 603 C C . THR A 1 80 ? -1.485 -4.551 8.447 1.00 92.88 80 THR A C 1
ATOM 605 O O . THR A 1 80 ? -1.642 -3.511 7.802 1.00 92.88 80 THR A O 1
ATOM 608 N N . VAL A 1 81 ? -0.951 -4.544 9.673 1.00 94.19 81 VAL A N 1
ATOM 609 C CA . VAL A 1 81 ? -0.448 -3.326 10.348 1.00 94.19 81 VAL A CA 1
ATOM 610 C C . VAL A 1 81 ? 0.485 -2.514 9.438 1.00 94.19 81 VAL A C 1
ATOM 612 O O . VAL A 1 81 ? 0.466 -1.285 9.433 1.00 94.19 81 VAL A O 1
ATOM 615 N N . PHE A 1 82 ? 1.272 -3.192 8.596 1.00 93.62 82 PHE A N 1
ATOM 616 C CA . PHE A 1 82 ? 2.125 -2.535 7.610 1.00 93.62 82 PHE A CA 1
ATOM 617 C C . PHE A 1 82 ? 1.326 -1.688 6.606 1.00 93.62 82 PHE A C 1
ATOM 619 O O . PHE A 1 82 ? 1.720 -0.557 6.330 1.00 93.62 82 PHE A O 1
ATOM 626 N N . ALA A 1 83 ? 0.221 -2.206 6.063 1.00 94.75 83 ALA A N 1
ATOM 627 C CA . ALA A 1 83 ? -0.622 -1.468 5.121 1.00 94.75 83 ALA A CA 1
ATOM 628 C C . ALA A 1 83 ? -1.296 -0.261 5.786 1.00 94.75 83 ALA A C 1
ATOM 630 O O . ALA A 1 83 ? -1.277 0.832 5.219 1.00 94.75 83 ALA A O 1
ATOM 631 N N . TRP A 1 84 ? -1.821 -0.441 7.003 1.00 95.75 84 TRP A N 1
ATOM 632 C CA . TRP A 1 84 ? -2.406 0.642 7.798 1.00 95.75 84 TRP A CA 1
ATOM 633 C C . TRP A 1 84 ? -1.413 1.780 8.033 1.00 95.75 84 TRP A C 1
ATOM 635 O O . TRP A 1 84 ? -1.711 2.935 7.724 1.00 95.75 84 TRP A O 1
ATOM 645 N N . ASN A 1 85 ? -0.191 1.453 8.464 1.00 94.94 85 ASN A N 1
ATOM 646 C CA . ASN A 1 85 ? 0.866 2.441 8.687 1.00 94.94 85 ASN A CA 1
ATOM 647 C C . ASN A 1 85 ? 1.187 3.247 7.421 1.00 94.94 85 ASN A C 1
ATOM 649 O O . ASN A 1 85 ? 1.416 4.457 7.495 1.00 94.94 85 ASN A O 1
ATOM 653 N N . TRP A 1 86 ? 1.177 2.609 6.248 1.00 95.62 86 TRP A N 1
ATOM 654 C CA . TRP A 1 86 ? 1.364 3.313 4.979 1.00 95.62 86 TRP A CA 1
ATOM 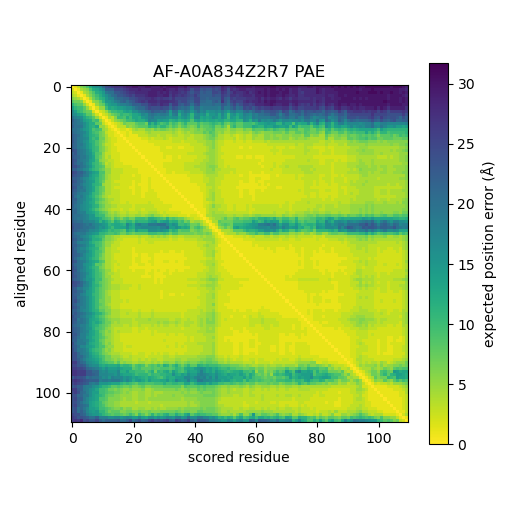655 C C . TRP A 1 86 ? 0.200 4.237 4.633 1.00 95.62 86 TRP A C 1
ATOM 657 O O . TRP A 1 86 ? 0.446 5.357 4.190 1.00 95.62 86 TRP A O 1
ATOM 667 N N . MET A 1 87 ? -1.048 3.825 4.854 1.00 95.06 87 MET A N 1
ATOM 668 C CA . MET A 1 87 ? -2.209 4.683 4.588 1.00 95.06 87 MET A CA 1
ATOM 669 C C . MET A 1 87 ? -2.250 5.896 5.522 1.00 95.06 87 MET A C 1
ATOM 671 O O . MET A 1 87 ? -2.412 7.018 5.049 1.00 95.06 87 MET A O 1
ATOM 675 N N . ILE A 1 88 ? -2.006 5.696 6.820 1.00 93.56 88 ILE A N 1
ATOM 676 C CA . ILE A 1 88 ? -1.970 6.778 7.816 1.00 93.56 88 ILE A CA 1
ATOM 677 C C . ILE A 1 88 ? -0.842 7.767 7.495 1.00 93.56 88 ILE A C 1
ATOM 679 O O . ILE A 1 88 ? -1.071 8.972 7.402 1.00 93.56 88 ILE A O 1
ATOM 683 N N . SER A 1 89 ? 0.382 7.269 7.280 1.00 92.12 89 SER A N 1
ATOM 684 C CA . SER A 1 89 ? 1.532 8.139 6.996 1.00 92.12 89 SER A CA 1
ATOM 685 C C . SER A 1 89 ? 1.406 8.866 5.656 1.00 92.12 89 SER A C 1
ATOM 687 O O . SER A 1 89 ? 1.759 10.042 5.568 1.00 92.12 89 SER A O 1
ATOM 689 N N . SER A 1 90 ? 0.880 8.207 4.618 1.00 90.06 90 SER A N 1
ATOM 690 C CA . SER A 1 90 ? 0.747 8.822 3.294 1.00 90.06 90 SER A CA 1
ATOM 691 C C . SER A 1 90 ? -0.373 9.860 3.211 1.00 90.06 90 SER A C 1
ATOM 693 O O . SER A 1 90 ? -0.185 10.874 2.535 1.00 90.06 90 SER A O 1
ATOM 695 N N . ALA A 1 91 ? -1.480 9.671 3.937 1.00 84.88 91 ALA A N 1
ATOM 696 C CA . ALA A 1 91 ? -2.548 10.667 4.049 1.00 84.88 91 ALA A CA 1
ATOM 697 C C . ALA A 1 91 ? -2.029 11.982 4.661 1.00 84.88 91 ALA A C 1
ATOM 699 O O . ALA A 1 91 ? -2.264 13.062 4.111 1.00 84.88 91 ALA A O 1
ATOM 700 N N . SER A 1 92 ? -1.227 11.888 5.727 1.00 79.69 92 SER A N 1
ATOM 701 C CA . SER A 1 92 ? -0.605 13.055 6.365 1.00 79.69 92 SER A CA 1
ATOM 702 C C . SER A 1 92 ? 0.487 13.697 5.502 1.00 79.69 92 SER A C 1
ATOM 704 O O . SER A 1 92 ? 0.542 14.919 5.391 1.00 79.69 92 SER A O 1
ATOM 706 N N . ALA A 1 93 ? 1.364 12.897 4.886 1.00 79.38 93 ALA A N 1
ATOM 707 C CA . ALA A 1 93 ? 2.571 13.404 4.227 1.00 79.38 93 ALA A CA 1
ATOM 708 C C . ALA A 1 93 ? 2.349 13.937 2.802 1.00 79.38 93 ALA A C 1
ATOM 710 O O . ALA A 1 93 ? 3.027 14.880 2.400 1.00 79.38 93 ALA A O 1
ATOM 711 N N . PHE A 1 94 ? 1.445 13.333 2.023 1.00 71.25 94 PHE A N 1
ATOM 712 C CA . PHE A 1 94 ? 1.307 13.646 0.592 1.00 71.25 94 PHE A CA 1
ATOM 713 C C . PHE A 1 94 ? 0.024 14.391 0.244 1.00 71.25 94 PHE A C 1
ATOM 715 O O . PHE A 1 94 ? 0.005 15.138 -0.729 1.00 71.25 94 PHE A O 1
ATOM 722 N N . GLN A 1 95 ? -1.047 14.186 1.012 1.00 69.19 95 GLN A N 1
ATOM 723 C CA . GLN A 1 95 ? -2.331 14.842 0.755 1.00 69.19 95 GLN A CA 1
ATOM 724 C C . GLN A 1 95 ? -2.588 16.024 1.695 1.00 69.19 95 GLN A C 1
ATOM 726 O O . GLN A 1 95 ? -3.511 16.792 1.446 1.00 69.19 95 GLN A O 1
ATOM 731 N N . GLY A 1 96 ? -1.803 16.171 2.774 1.00 71.25 96 GLY A N 1
ATOM 732 C CA . GLY A 1 96 ? -2.091 17.138 3.840 1.00 71.25 96 GLY A CA 1
ATOM 733 C C . GLY A 1 96 ? -3.442 16.883 4.516 1.00 71.25 96 GLY A C 1
ATOM 734 O O . GLY A 1 96 ? -3.989 17.770 5.166 1.00 71.25 96 GLY A O 1
ATOM 735 N N . ASN A 1 97 ? -3.998 15.681 4.334 1.00 75.94 97 ASN A N 1
ATOM 736 C CA . ASN A 1 97 ? -5.339 15.330 4.759 1.00 75.94 97 ASN A CA 1
ATOM 737 C C . ASN A 1 97 ? -5.266 14.573 6.088 1.00 75.94 97 ASN A C 1
ATOM 739 O O . ASN A 1 97 ? -5.326 13.342 6.143 1.00 75.94 97 ASN A O 1
ATOM 743 N N . CYS A 1 98 ? -5.099 15.333 7.171 1.00 82.06 98 CYS A N 1
ATOM 744 C CA . CYS A 1 98 ? -5.054 14.790 8.527 1.00 82.06 98 CYS A CA 1
ATOM 745 C C . CYS A 1 98 ? -6.351 14.058 8.909 1.00 82.06 98 CYS A C 1
ATOM 747 O O . CYS A 1 98 ? -6.303 13.122 9.704 1.00 82.06 98 CYS A O 1
ATOM 749 N N . GLU A 1 99 ? -7.496 14.443 8.338 1.00 86.69 99 GLU A N 1
ATOM 750 C CA . GLU A 1 99 ? -8.780 13.783 8.600 1.00 86.69 99 GLU A CA 1
ATOM 751 C C . GLU A 1 99 ? -8.781 12.343 8.086 1.00 86.69 99 GLU A C 1
ATOM 753 O O . GLU A 1 99 ? -9.198 11.435 8.803 1.00 86.69 99 GLU A O 1
ATOM 758 N N . ASP A 1 100 ? -8.242 12.104 6.886 1.00 85.81 100 ASP A N 1
ATOM 759 C CA . ASP A 1 100 ? -8.103 10.748 6.351 1.00 85.81 100 ASP A CA 1
ATOM 760 C C . ASP A 1 100 ? -7.139 9.899 7.188 1.00 85.81 100 ASP A C 1
ATOM 762 O O . ASP A 1 100 ? -7.414 8.723 7.432 1.00 85.81 100 ASP A O 1
ATOM 766 N N . ALA A 1 101 ? -6.042 10.485 7.675 1.00 89.19 101 ALA A N 1
ATOM 767 C CA . ALA A 1 101 ? -5.112 9.791 8.564 1.00 89.19 101 ALA A CA 1
ATOM 768 C C . ALA A 1 101 ? -5.787 9.369 9.881 1.00 89.19 101 ALA A C 1
ATOM 770 O O . ALA A 1 101 ? -5.660 8.214 10.293 1.00 89.19 101 ALA A O 1
ATOM 771 N N . ILE A 1 102 ? -6.552 10.274 10.506 1.00 90.31 102 ILE A N 1
ATOM 772 C CA . ILE A 1 102 ? -7.341 9.985 11.714 1.00 90.31 102 ILE A CA 1
ATOM 773 C C . ILE A 1 102 ? -8.387 8.912 11.416 1.00 90.31 102 ILE A C 1
ATOM 775 O O . ILE A 1 102 ? -8.526 7.962 12.183 1.00 90.31 102 ILE A O 1
ATOM 779 N N . ARG A 1 103 ? -9.092 9.016 10.286 1.00 90.62 103 ARG A N 1
ATOM 780 C CA . ARG A 1 103 ? -10.096 8.032 9.876 1.00 90.62 103 ARG A CA 1
ATOM 781 C C . ARG A 1 103 ? -9.486 6.640 9.755 1.00 90.62 103 ARG A C 1
ATOM 783 O O . ARG A 1 103 ? -10.045 5.714 10.330 1.00 90.62 103 ARG A O 1
ATOM 790 N N . TYR A 1 104 ? -8.351 6.487 9.065 1.00 91.56 104 TYR A N 1
ATOM 791 C CA . TYR A 1 104 ? -7.663 5.194 8.965 1.00 91.56 104 TYR A CA 1
ATOM 792 C C . TYR A 1 104 ? -7.225 4.663 10.331 1.00 91.56 104 TYR A C 1
ATOM 794 O O . TYR A 1 104 ? -7.388 3.475 10.580 1.00 91.56 104 TYR A O 1
ATOM 802 N N . PHE A 1 105 ? -6.716 5.521 11.217 1.00 91.38 105 PHE A N 1
ATOM 803 C CA . PHE A 1 105 ? -6.336 5.114 12.570 1.00 91.38 105 PHE A CA 1
ATOM 804 C C . PHE A 1 105 ? -7.538 4.618 13.392 1.00 91.38 105 PHE A C 1
ATOM 806 O O . PHE A 1 105 ? -7.428 3.616 14.086 1.00 91.38 105 PHE A O 1
ATOM 813 N N . LEU A 1 106 ? -8.693 5.282 13.289 1.00 92.38 106 LEU A N 1
ATOM 814 C CA . LEU A 1 106 ? -9.894 4.926 14.053 1.00 92.38 106 LEU A CA 1
ATOM 815 C C . LEU A 1 106 ? -10.573 3.634 13.583 1.00 92.38 106 LEU A C 1
ATOM 817 O O . LEU A 1 106 ? -11.207 2.967 14.394 1.00 92.38 106 LEU A O 1
ATOM 821 N N . VAL A 1 107 ? -10.484 3.301 12.291 1.00 91.25 107 VAL A N 1
ATOM 822 C CA . VAL A 1 107 ? -11.083 2.070 11.736 1.00 91.25 107 VAL A CA 1
ATOM 823 C C . VAL A 1 107 ? -10.106 0.894 11.669 1.00 91.25 107 VAL A C 1
ATOM 825 O O . VAL A 1 107 ? -10.468 -0.169 11.172 1.00 91.25 107 VAL A O 1
ATOM 828 N N . MET A 1 108 ? -8.860 1.084 12.103 1.00 89.94 108 MET A N 1
ATOM 829 C CA . MET A 1 108 ? -7.867 0.019 12.147 1.00 89.94 108 MET A CA 1
ATOM 830 C C . MET A 1 108 ? -8.269 -1.011 13.212 1.00 89.94 108 MET A C 1
ATOM 832 O O . MET A 1 108 ? -8.274 -0.712 14.402 1.00 89.94 108 MET A O 1
ATOM 836 N N . GLU A 1 109 ? -8.594 -2.227 12.773 1.00 74.12 109 GLU A N 1
ATOM 837 C CA . GLU A 1 109 ? -8.843 -3.390 13.633 1.00 74.12 109 GLU A CA 1
ATOM 838 C C . GLU A 1 109 ? -7.560 -4.245 13.686 1.00 74.12 109 GLU A C 1
ATOM 840 O O . GLU A 1 109 ? -7.034 -4.613 12.630 1.00 74.12 109 GLU A O 1
ATOM 845 N N . GLU A 1 110 ? -7.022 -4.502 14.888 1.00 57.31 110 GLU A N 1
ATOM 846 C CA . GLU A 1 110 ? -5.846 -5.374 15.113 1.00 57.31 110 GLU A CA 1
ATOM 847 C C . GLU A 1 110 ? -6.178 -6.873 15.031 1.00 57.31 110 GLU A C 1
ATOM 849 O O . GLU A 1 110 ? -7.222 -7.299 15.580 1.00 57.31 110 GLU A O 1
#

Mean predicted aligned error: 7.36 Å

pLDDT: mean 83.55, std 15.76, range [37.06, 97.38]

Radius of gyration: 15.12 Å; Cα contacts (8 Å, |Δi|>4): 118; chains: 1; bounding box: 26×58×31 Å

Sequence (110 aa):
MRKPLLSSNNVSLDHMGSLLLQSCMKAKALQPGKLIHGHLLATGMDMNSESLYSKFVGLYAACGDVNSAKLVFERIRKPTVFAWNWMISSASAFQGNCEDAIRYFLVMEE

InterPro domains:
  IPR011990 Tetratricopeptide-like helical domain superfamily [G3DSA:1.25.40.10] (6-110)
  IPR046960 Pentatricopeptide repeat-containing protein At4g14850-like, plant [PTHR47926] (18-109)

Secondary structure (DSSP, 8-state):
-------SHHHHHHHHHHHHHHHHHHTT-HHHHHHHHHHHHHTT-----HHHHHHHHHHHHHTT-HHHHHHHHTT-SS--HHHHHHHHHHHHHHS--HHHHHHHHHT---

Foldseek 3Di:
DDDDDPDDPLVVVLVVLLVQLVVCLVVLPQPVLVVSVVVCVVVPRPPLPLVSLLSSLSSCLSNLVNVSSVVSVVPRPQHDPSSLVSQLVSCCPRVVNNVSNVVSVVPRDD

Nearest PDB structures (foldseek):
  6sgb-assembly1_DH  TM=7.205E-01  e=5.642E+00  Trypanosoma brucei brucei
  8fiq-assembly1_A  TM=3.617E-01  e=2.789E+00  synthetic construct
  5a7d-assembly2_E  TM=5.416E-01  e=8.441E+00  Drosophila melanogaster
  6awl-assembly1_A  TM=2.529E-01  e=4.852E+00  Homo sapiens

Solvent-accessible surface area (backbone atoms only — not comparable to full-atom values): 6199 Å² total; per-residue (Å²): 136,82,81,85,89,85,84,69,69,66,65,56,51,55,52,52,50,48,54,54,39,52,51,24,34,76,68,48,36,53,66,66,44,51,52,53,53,50,50,43,64,74,68,66,53,79,79,80,44,39,67,57,49,22,46,49,19,36,31,28,26,59,49,66,41,49,70,61,13,49,63,47,49,77,69,38,92,64,62,39,73,68,25,52,53,33,53,30,52,34,25,44,72,73,67,68,34,55,65,58,17,50,50,50,60,72,71,60,75,133